Protein AF-A0A5C8SB11-F1 (afdb_monomer_lite)

Structure (mmCIF, N/CA/C/O backbone):
data_AF-A0A5C8SB11-F1
#
_entry.id   AF-A0A5C8SB11-F1
#
loop_
_atom_site.group_PDB
_atom_site.id
_atom_site.type_symbol
_atom_site.label_atom_id
_atom_site.label_alt_id
_atom_site.label_comp_id
_atom_site.label_asym_id
_atom_site.label_entity_id
_atom_site.label_seq_id
_atom_site.pdbx_PDB_ins_code
_atom_site.Cartn_x
_atom_site.Cartn_y
_atom_site.Cartn_z
_atom_site.occupancy
_atom_site.B_iso_or_equiv
_atom_site.auth_seq_id
_atom_site.auth_comp_id
_atom_site.auth_asym_id
_atom_site.auth_atom_id
_atom_site.pdbx_PDB_model_num
ATOM 1 N N . MET A 1 1 ? 4.661 -29.628 -60.692 1.00 46.81 1 MET A N 1
ATOM 2 C CA . MET A 1 1 ? 4.828 -30.692 -59.677 1.00 46.81 1 MET A CA 1
ATOM 3 C C . MET A 1 1 ? 6.241 -30.588 -59.131 1.00 46.81 1 MET A C 1
ATOM 5 O O . MET A 1 1 ? 7.144 -30.667 -59.947 1.00 46.81 1 MET A O 1
ATOM 9 N N . THR A 1 2 ? 6.428 -30.312 -57.833 1.00 40.69 2 THR A N 1
ATOM 10 C CA . THR A 1 2 ? 7.374 -30.978 -56.901 1.00 40.69 2 THR A CA 1
ATOM 11 C C . THR A 1 2 ? 7.357 -30.234 -55.552 1.00 40.69 2 THR A C 1
ATOM 13 O O . THR A 1 2 ? 7.969 -29.189 -55.396 1.00 40.69 2 THR A O 1
ATOM 16 N N . LYS A 1 3 ? 6.562 -30.788 -54.628 1.00 40.81 3 LYS A N 1
ATOM 17 C CA . LYS A 1 3 ? 6.779 -30.976 -53.179 1.00 40.81 3 LYS A CA 1
ATOM 18 C C . LYS A 1 3 ? 7.448 -29.850 -52.363 1.00 40.81 3 LYS A C 1
ATOM 20 O O . LYS A 1 3 ? 8.667 -29.774 -52.276 1.00 40.81 3 LYS A O 1
ATOM 25 N N . PHE A 1 4 ? 6.620 -29.112 -51.618 1.00 45.78 4 PHE A N 1
ATOM 26 C CA . PHE A 1 4 ? 7.018 -28.441 -50.377 1.00 45.78 4 PHE A CA 1
ATOM 27 C C . PHE A 1 4 ? 7.193 -29.500 -49.276 1.00 45.78 4 PHE A C 1
ATOM 29 O O . PHE A 1 4 ? 6.238 -30.201 -48.940 1.00 45.78 4 PHE A O 1
ATOM 36 N N . LEU A 1 5 ? 8.405 -29.644 -48.734 1.00 44.34 5 LEU A N 1
ATOM 37 C CA . LEU A 1 5 ? 8.620 -30.355 -47.474 1.00 44.34 5 LEU A CA 1
ATOM 38 C C . LEU A 1 5 ? 8.222 -29.420 -46.328 1.00 44.34 5 LEU A C 1
ATOM 40 O O . LEU A 1 5 ? 8.978 -28.535 -45.932 1.00 44.34 5 LEU A O 1
ATOM 44 N N . THR A 1 6 ? 7.024 -29.628 -45.795 1.00 47.22 6 THR A N 1
ATOM 45 C CA . THR A 1 6 ? 6.583 -29.076 -44.516 1.00 47.22 6 THR A CA 1
ATOM 46 C C . THR A 1 6 ? 7.313 -29.829 -43.404 1.00 47.22 6 THR A C 1
ATOM 48 O O . THR A 1 6 ? 6.856 -30.869 -42.936 1.00 47.22 6 THR A O 1
ATOM 51 N N . VAL A 1 7 ? 8.485 -29.342 -42.996 1.00 47.28 7 VAL A N 1
ATOM 52 C CA . VAL A 1 7 ? 9.094 -29.775 -41.735 1.00 47.28 7 VAL A CA 1
ATOM 53 C C . VAL A 1 7 ? 8.379 -29.007 -40.634 1.00 47.28 7 VAL A C 1
ATOM 55 O O . VAL A 1 7 ? 8.621 -27.822 -40.416 1.00 47.28 7 VAL A O 1
ATOM 58 N N . GLY A 1 8 ? 7.425 -29.688 -40.001 1.00 44.50 8 GLY A N 1
ATOM 59 C CA . GLY A 1 8 ? 6.747 -29.214 -38.807 1.00 44.50 8 GLY A CA 1
ATOM 60 C C . GLY A 1 8 ? 7.763 -28.935 -37.709 1.00 44.50 8 GLY A C 1
ATOM 61 O O . GLY A 1 8 ? 8.291 -29.855 -37.092 1.00 44.50 8 GLY A O 1
ATOM 62 N N . ALA A 1 9 ? 8.016 -27.657 -37.456 1.00 44.88 9 ALA A N 1
ATOM 63 C CA . ALA A 1 9 ? 8.661 -27.213 -36.238 1.00 44.88 9 ALA A CA 1
ATOM 64 C C . ALA A 1 9 ? 7.551 -26.978 -35.209 1.00 44.88 9 ALA A C 1
ATOM 66 O O . ALA A 1 9 ? 7.029 -25.874 -35.063 1.00 44.88 9 ALA A O 1
ATOM 67 N N . VAL A 1 10 ? 7.156 -28.048 -34.514 1.00 49.38 10 VAL A N 1
ATOM 68 C CA . VAL A 1 10 ? 6.449 -27.933 -33.235 1.00 49.38 10 VAL A CA 1
ATOM 69 C C . VAL A 1 10 ? 7.481 -27.424 -32.233 1.00 49.38 10 VAL A C 1
ATOM 71 O O . VAL A 1 10 ? 8.071 -28.186 -31.474 1.00 49.38 10 VAL A O 1
ATOM 74 N N . VAL A 1 11 ? 7.767 -26.125 -32.283 1.00 45.62 11 VAL A N 1
ATOM 75 C CA . VAL A 1 11 ? 8.517 -25.458 -31.224 1.00 45.62 11 VAL A CA 1
ATOM 76 C C . VAL A 1 11 ? 7.519 -25.209 -30.103 1.00 45.62 11 VAL A C 1
ATOM 78 O O . VAL A 1 11 ? 6.889 -24.159 -30.007 1.00 45.62 11 VAL A O 1
ATOM 81 N N . GLY A 1 12 ? 7.342 -26.234 -29.269 1.00 46.88 12 GLY A N 1
ATOM 82 C CA . GLY A 1 12 ? 6.893 -26.029 -27.905 1.00 46.88 12 GLY A CA 1
ATOM 83 C C . GLY A 1 12 ? 7.933 -25.160 -27.209 1.00 46.88 12 GLY A C 1
ATOM 84 O O . GLY A 1 12 ? 8.998 -25.648 -26.846 1.00 46.88 12 GLY A O 1
ATOM 85 N N . MET A 1 13 ? 7.642 -23.870 -27.053 1.00 43.69 13 MET A N 1
ATOM 86 C CA . MET A 1 13 ? 8.439 -22.976 -26.221 1.00 43.69 13 MET A CA 1
ATOM 87 C C . MET A 1 13 ? 7.592 -22.557 -25.025 1.00 43.69 13 MET A C 1
ATOM 89 O O . MET A 1 13 ? 6.684 -21.740 -25.134 1.00 43.69 13 MET A O 1
ATOM 93 N N . ALA A 1 14 ? 7.879 -23.236 -23.916 1.00 43.16 14 ALA A N 1
ATOM 94 C CA . ALA A 1 14 ? 7.754 -22.816 -22.530 1.00 43.16 14 ALA A CA 1
ATOM 95 C C . ALA A 1 14 ? 6.916 -21.555 -22.250 1.00 43.16 14 ALA A C 1
ATOM 97 O O . ALA A 1 14 ? 7.314 -20.435 -22.568 1.00 43.16 14 ALA A O 1
ATOM 98 N N . LEU A 1 15 ? 5.829 -21.753 -21.498 1.00 43.53 15 LEU A N 1
ATOM 99 C CA . LEU A 1 15 ? 5.244 -20.763 -20.595 1.00 43.53 15 LEU A CA 1
ATOM 100 C C . LEU A 1 15 ? 6.310 -20.310 -19.582 1.00 43.53 15 LEU A C 1
ATOM 102 O O . LEU A 1 15 ? 6.316 -20.724 -18.427 1.00 43.53 15 LEU A O 1
ATOM 106 N N . ALA A 1 16 ? 7.236 -19.460 -20.012 1.00 46.41 16 ALA A N 1
ATOM 107 C CA . ALA A 1 16 ? 8.028 -18.639 -19.119 1.00 46.41 16 ALA A CA 1
ATOM 108 C C . ALA A 1 16 ? 7.117 -17.505 -18.634 1.00 46.41 16 ALA A C 1
ATOM 110 O O . ALA A 1 16 ? 7.237 -16.361 -19.063 1.00 46.41 16 ALA A O 1
ATOM 111 N N . LEU A 1 17 ? 6.179 -17.833 -17.739 1.00 52.16 17 LEU A N 1
ATOM 112 C CA . LEU A 1 17 ? 5.521 -16.861 -16.865 1.00 52.16 17 LEU A CA 1
ATOM 113 C C . LEU A 1 17 ? 6.562 -16.389 -15.838 1.00 52.16 17 LEU A C 1
ATOM 115 O O . LEU A 1 17 ? 6.454 -16.639 -14.642 1.00 52.16 17 LEU A O 1
ATOM 119 N N . GLY A 1 18 ? 7.641 -15.778 -16.326 1.00 49.31 18 GLY A N 1
ATOM 120 C CA . GLY A 1 18 ? 8.521 -14.986 -15.493 1.00 49.31 18 GLY A CA 1
ATOM 121 C C . GLY A 1 18 ? 7.697 -13.791 -15.064 1.00 49.31 18 GLY A C 1
ATOM 122 O O . GLY A 1 18 ? 7.361 -12.959 -15.903 1.00 49.31 18 GLY A O 1
ATOM 123 N N . ALA A 1 19 ? 7.313 -13.764 -13.791 1.00 56.41 19 ALA A N 1
ATOM 124 C CA . ALA A 1 19 ? 6.639 -12.641 -13.169 1.00 56.41 19 ALA A CA 1
ATOM 125 C C . ALA A 1 19 ? 7.454 -11.376 -13.491 1.00 56.41 19 ALA A C 1
ATOM 127 O O . ALA A 1 19 ? 8.589 -11.198 -13.033 1.00 56.41 19 ALA A O 1
ATOM 128 N N . CYS A 1 20 ? 6.955 -10.588 -14.443 1.00 65.19 20 CYS A N 1
ATOM 129 C CA . CYS A 1 20 ? 7.710 -9.494 -15.022 1.00 65.19 20 CYS A CA 1
ATOM 130 C C . CYS A 1 20 ? 7.592 -8.342 -14.031 1.00 65.19 20 CYS A C 1
ATOM 132 O O . CYS A 1 20 ? 6.590 -7.625 -14.032 1.00 65.19 20 CYS A O 1
ATOM 134 N N . LYS A 1 21 ? 8.592 -8.211 -13.148 1.00 77.56 21 LYS A N 1
ATOM 135 C CA . LYS A 1 21 ? 8.648 -7.127 -12.166 1.00 77.56 21 LYS A CA 1
ATOM 136 C C . LYS A 1 21 ? 8.525 -5.798 -12.899 1.00 77.56 21 LYS A C 1
ATOM 138 O O . LYS A 1 21 ? 9.420 -5.410 -13.646 1.00 77.56 21 LYS A O 1
ATOM 143 N N . THR A 1 22 ? 7.398 -5.135 -12.703 1.00 86.25 22 THR A N 1
ATOM 144 C CA . THR A 1 22 ? 7.060 -3.884 -13.367 1.00 86.25 22 THR A CA 1
ATOM 145 C C . THR A 1 22 ? 7.196 -2.764 -12.353 1.00 86.25 22 THR A C 1
ATOM 147 O O . THR A 1 22 ? 6.474 -2.723 -11.357 1.00 86.25 22 THR A O 1
ATOM 150 N N . GLU A 1 23 ? 8.141 -1.855 -12.579 1.00 93.25 23 GLU A N 1
ATOM 151 C CA . GLU A 1 23 ? 8.217 -0.625 -11.794 1.00 93.25 23 GLU A CA 1
ATOM 152 C C . GLU A 1 23 ? 7.083 0.313 -12.192 1.00 93.25 23 GLU A C 1
ATOM 154 O O . GLU A 1 23 ? 6.834 0.542 -13.376 1.00 93.25 23 GLU A O 1
ATOM 159 N N . LEU A 1 24 ? 6.394 0.859 -11.192 1.00 91.94 24 LEU A N 1
ATOM 160 C CA . LEU A 1 24 ? 5.298 1.781 -11.436 1.00 91.94 24 LEU A CA 1
ATOM 161 C C . LEU A 1 24 ? 5.834 3.167 -11.801 1.00 91.94 24 LEU A C 1
ATOM 163 O O . LEU A 1 24 ? 6.749 3.699 -11.154 1.00 91.94 24 LEU A O 1
ATOM 167 N N . ASP A 1 25 ? 5.194 3.792 -12.785 1.00 94.19 25 ASP A N 1
ATOM 168 C CA . ASP A 1 25 ? 5.370 5.217 -13.051 1.00 94.19 25 ASP A CA 1
ATOM 169 C C . ASP A 1 25 ? 4.762 6.078 -11.923 1.00 94.19 25 ASP A C 1
ATOM 171 O O . ASP A 1 25 ? 4.094 5.583 -11.009 1.00 94.19 25 ASP A O 1
ATOM 175 N N . SER A 1 26 ? 5.005 7.390 -11.959 1.00 93.94 26 SER A N 1
ATOM 176 C CA . SER A 1 26 ? 4.531 8.308 -10.915 1.00 93.94 26 SER A CA 1
ATOM 177 C C . SER A 1 26 ? 3.007 8.302 -10.758 1.00 93.94 26 SER A C 1
ATOM 179 O O . SER A 1 26 ? 2.513 8.263 -9.636 1.00 93.94 26 SER A O 1
ATOM 181 N N . LYS A 1 27 ? 2.246 8.256 -11.858 1.00 93.50 27 LYS A N 1
ATOM 182 C CA . LYS A 1 27 ? 0.776 8.260 -11.815 1.00 93.50 27 LYS A CA 1
ATOM 183 C C . LYS A 1 27 ? 0.237 6.962 -11.215 1.00 93.50 27 LYS A C 1
ATOM 185 O O . LYS A 1 27 ? -0.737 6.970 -10.460 1.00 93.50 27 LYS A O 1
ATOM 190 N N . GLN A 1 28 ? 0.865 5.841 -11.544 1.00 94.25 28 GLN A N 1
ATOM 191 C CA . GLN A 1 28 ? 0.527 4.538 -10.982 1.00 94.25 28 GLN A CA 1
ATOM 192 C C . GLN A 1 28 ? 0.843 4.481 -9.483 1.00 94.25 28 GLN A C 1
ATOM 194 O O . GLN A 1 28 ? 0.011 4.020 -8.698 1.00 94.25 28 GLN A O 1
ATOM 199 N N . LYS A 1 29 ? 2.002 5.011 -9.069 1.00 94.19 29 LYS A N 1
ATOM 200 C CA . LYS A 1 29 ? 2.371 5.156 -7.652 1.00 94.19 29 LYS A CA 1
ATOM 201 C C . LYS A 1 29 ? 1.351 6.002 -6.896 1.00 94.19 29 LYS A C 1
ATOM 203 O O . LYS A 1 29 ? 0.882 5.573 -5.845 1.00 94.19 29 LYS A O 1
ATOM 208 N N . ASP A 1 30 ? 0.956 7.146 -7.447 1.00 94.31 30 ASP A N 1
ATOM 209 C CA . ASP A 1 30 ? -0.051 8.023 -6.840 1.00 94.31 30 ASP A CA 1
ATOM 210 C C . ASP A 1 30 ? -1.407 7.323 -6.707 1.00 94.31 30 ASP A C 1
ATOM 212 O O . ASP A 1 30 ? -2.045 7.408 -5.660 1.00 94.31 30 ASP A O 1
ATOM 216 N N . THR A 1 31 ? -1.819 6.563 -7.726 1.00 95.12 31 THR A N 1
ATOM 217 C CA . THR A 1 31 ? -3.070 5.784 -7.701 1.00 95.12 31 THR A CA 1
ATOM 218 C C . THR A 1 31 ? -3.055 4.736 -6.585 1.00 95.12 31 THR A C 1
ATOM 220 O O . THR A 1 31 ? -4.005 4.652 -5.803 1.00 95.12 31 THR A O 1
ATOM 223 N N . ALA A 1 32 ? -1.963 3.973 -6.466 1.00 94.25 32 ALA A N 1
ATOM 224 C CA . ALA A 1 32 ? -1.810 2.967 -5.418 1.00 94.25 32 ALA A CA 1
ATOM 225 C C . ALA A 1 32 ? -1.759 3.593 -4.016 1.00 94.25 32 ALA A C 1
ATOM 227 O O . ALA A 1 32 ? -2.460 3.137 -3.111 1.00 94.25 32 ALA A O 1
ATOM 228 N N . ASN A 1 33 ? -0.978 4.665 -3.843 1.00 94.94 33 ASN A N 1
ATOM 229 C CA . ASN A 1 33 ? -0.866 5.389 -2.576 1.00 94.94 33 ASN A CA 1
ATOM 230 C C . ASN A 1 33 ? -2.208 5.996 -2.153 1.00 94.94 33 ASN A C 1
ATOM 232 O O . ASN A 1 33 ? -2.588 5.902 -0.988 1.00 94.94 33 ASN A O 1
ATOM 236 N N . TYR A 1 34 ? -2.953 6.581 -3.093 1.00 94.75 34 TYR A N 1
ATOM 237 C CA . TYR A 1 34 ? -4.283 7.122 -2.828 1.00 94.75 34 TYR A CA 1
ATOM 238 C C . TYR A 1 34 ? -5.260 6.026 -2.388 1.00 94.75 34 TYR A C 1
ATOM 240 O O . TYR A 1 34 ? -5.982 6.207 -1.408 1.00 94.75 34 TYR A O 1
ATOM 248 N N . GLY A 1 35 ? -5.242 4.865 -3.049 1.00 94.19 35 GLY A N 1
ATOM 249 C CA . GLY A 1 35 ? -6.036 3.710 -2.628 1.00 94.19 35 GLY A CA 1
ATOM 250 C C . GLY A 1 35 ? -5.671 3.250 -1.216 1.00 94.19 35 GLY A C 1
ATOM 251 O O . GLY A 1 35 ? -6.556 2.993 -0.400 1.00 94.19 35 GLY A O 1
ATOM 252 N N . GLY A 1 36 ? -4.373 3.180 -0.908 1.00 93.69 36 GLY A N 1
ATOM 253 C CA . GLY A 1 36 ? -3.881 2.767 0.405 1.00 93.69 36 GLY A CA 1
ATOM 254 C C . GLY A 1 36 ? -4.277 3.744 1.509 1.00 93.69 36 GLY A C 1
ATOM 255 O O . GLY A 1 36 ? -4.680 3.323 2.595 1.00 93.69 36 GLY A O 1
ATOM 256 N N . LEU A 1 37 ? -4.245 5.043 1.208 1.00 94.56 37 LEU A N 1
ATOM 257 C CA . LEU A 1 37 ? -4.743 6.095 2.087 1.00 94.56 37 LEU A CA 1
ATOM 258 C C . LEU A 1 37 ? -6.251 5.965 2.332 1.00 94.56 37 LEU A C 1
ATOM 260 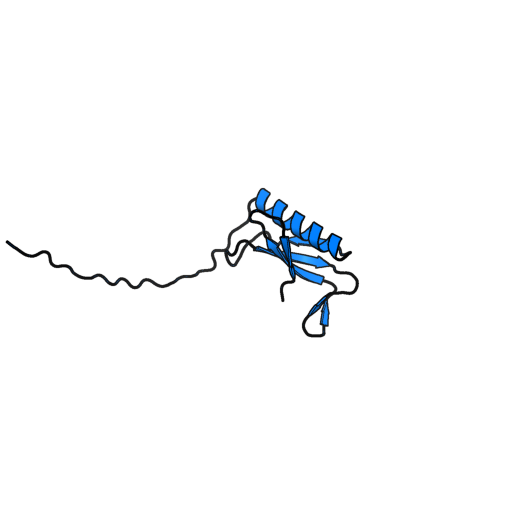O O . LEU A 1 37 ? -6.686 6.030 3.479 1.00 94.56 37 LEU A O 1
ATOM 264 N N . GLN A 1 38 ? -7.044 5.740 1.281 1.00 94.25 38 GLN A N 1
ATOM 265 C CA . GLN A 1 38 ? -8.491 5.542 1.402 1.00 94.25 38 GLN A CA 1
ATOM 266 C C . GLN A 1 38 ? -8.830 4.305 2.238 1.00 94.25 38 GLN A C 1
ATOM 268 O O . GLN A 1 38 ? -9.681 4.371 3.125 1.00 94.25 38 GLN A O 1
ATOM 273 N N . PHE A 1 39 ? -8.122 3.196 2.009 1.00 91.31 39 PHE A N 1
ATOM 274 C CA . PHE A 1 39 ? -8.257 1.994 2.822 1.00 91.31 39 PHE A CA 1
ATOM 275 C C . PHE A 1 39 ? -7.956 2.291 4.292 1.00 91.31 39 PHE A C 1
ATOM 277 O O . PHE A 1 39 ? -8.797 2.016 5.146 1.00 91.31 39 PHE A O 1
ATOM 284 N N . ALA A 1 40 ? -6.799 2.894 4.585 1.00 91.19 40 ALA A N 1
ATOM 285 C CA . ALA A 1 40 ? -6.408 3.228 5.949 1.00 91.19 40 ALA A CA 1
ATOM 286 C C . ALA A 1 40 ? -7.460 4.116 6.628 1.00 91.19 40 ALA A C 1
ATOM 288 O O . ALA A 1 40 ? -7.929 3.770 7.707 1.00 91.19 40 ALA A O 1
ATOM 289 N N . ASN A 1 41 ? -7.918 5.179 5.964 1.00 91.38 41 ASN A N 1
ATOM 290 C CA . ASN A 1 41 ? -8.966 6.055 6.489 1.00 91.38 41 ASN A CA 1
ATOM 291 C C . ASN A 1 41 ? -10.274 5.299 6.774 1.00 91.38 41 ASN A C 1
ATOM 293 O O . ASN A 1 41 ? -10.896 5.531 7.807 1.00 91.38 41 ASN A O 1
ATOM 297 N N . SER A 1 42 ? -10.675 4.368 5.900 1.00 89.44 42 SER A N 1
ATOM 298 C CA . SER A 1 42 ? -11.915 3.594 6.069 1.00 89.44 42 SER A CA 1
ATOM 299 C C . SER A 1 42 ? -11.904 2.673 7.293 1.00 89.44 42 SER A C 1
ATOM 301 O O . SER A 1 42 ? -12.952 2.423 7.882 1.00 89.44 42 SER A O 1
ATOM 303 N N . VAL A 1 43 ? -10.722 2.202 7.701 1.00 86.00 43 VAL A N 1
ATOM 304 C CA . VAL A 1 43 ? -10.538 1.333 8.876 1.00 86.00 43 VAL A CA 1
ATOM 305 C C . VAL A 1 43 ? -10.025 2.098 10.102 1.00 86.00 43 VAL A C 1
ATOM 307 O O . VAL A 1 43 ? -9.653 1.485 11.099 1.00 86.00 43 VAL A O 1
ATOM 310 N N . GLY A 1 44 ? -9.972 3.435 10.033 1.00 87.19 44 GLY A N 1
ATOM 311 C CA . GLY A 1 44 ? -9.436 4.296 11.093 1.00 87.19 44 GLY A CA 1
ATOM 312 C C . GLY A 1 44 ? -7.922 4.176 11.302 1.00 87.19 44 GLY A C 1
ATOM 313 O O . GLY A 1 44 ? -7.416 4.570 12.346 1.00 87.19 44 GLY A O 1
ATOM 314 N N . GLY A 1 45 ? -7.201 3.606 10.340 1.00 89.38 45 GLY A N 1
ATOM 315 C CA . GL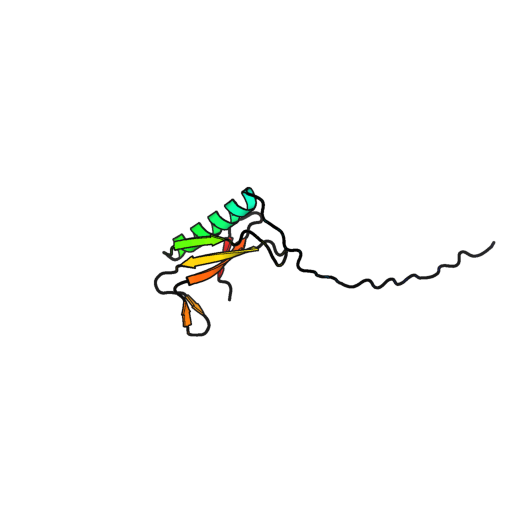Y A 1 45 ? -5.765 3.376 10.375 1.00 89.38 45 GLY A CA 1
ATOM 316 C C . GLY A 1 45 ? -4.904 4.468 9.757 1.00 89.38 45 GLY A C 1
ATOM 317 O O . GLY A 1 45 ? -5.366 5.533 9.360 1.00 89.38 45 GLY A O 1
ATOM 318 N N . LYS A 1 46 ? -3.606 4.176 9.666 1.00 92.25 46 LYS A N 1
ATOM 319 C CA . LYS A 1 46 ? -2.583 5.047 9.089 1.00 92.25 46 LYS A CA 1
ATOM 320 C C . LYS A 1 46 ? -1.897 4.349 7.922 1.00 92.25 46 LYS A C 1
ATOM 322 O O . LYS A 1 46 ? -1.263 3.312 8.094 1.00 92.25 46 LYS A O 1
ATOM 327 N N . PHE A 1 47 ? -1.993 4.934 6.736 1.00 93.88 47 PHE A N 1
ATOM 328 C CA . PHE A 1 47 ? -1.239 4.474 5.574 1.00 93.88 47 PHE A CA 1
ATOM 329 C C . PHE A 1 47 ? 0.252 4.809 5.731 1.00 93.88 47 PHE A C 1
ATOM 331 O O . PHE A 1 47 ? 0.587 5.892 6.214 1.00 93.88 47 PHE A O 1
ATOM 338 N N . LEU A 1 48 ? 1.136 3.883 5.343 1.00 93.50 48 LEU A N 1
ATOM 339 C CA . LEU A 1 48 ? 2.586 4.076 5.416 1.00 93.50 48 LEU A CA 1
ATOM 340 C C . LEU A 1 48 ? 3.195 4.280 4.028 1.00 93.50 48 LEU A C 1
ATOM 342 O O . LEU A 1 48 ? 3.691 5.365 3.736 1.00 93.50 48 LEU A O 1
ATOM 346 N N . SER A 1 49 ? 3.179 3.251 3.180 1.00 94.50 49 SER A N 1
ATOM 347 C CA . SER A 1 49 ? 3.780 3.313 1.843 1.00 94.50 49 SER A CA 1
ATOM 348 C C . SER A 1 49 ? 3.381 2.125 0.972 1.00 94.50 49 SER A C 1
ATOM 350 O O . SER A 1 49 ? 2.978 1.079 1.478 1.00 94.50 49 SER A O 1
ATOM 352 N N . CYS A 1 50 ? 3.539 2.279 -0.344 1.00 94.12 50 CYS A N 1
ATOM 353 C CA . CYS A 1 50 ? 3.503 1.195 -1.322 1.00 94.12 50 CYS A CA 1
ATOM 354 C C . CYS A 1 50 ? 4.914 0.862 -1.826 1.00 94.12 50 CYS A C 1
ATOM 356 O O . CYS A 1 50 ? 5.756 1.746 -1.965 1.00 94.12 50 CYS A O 1
ATOM 358 N N . SER A 1 51 ? 5.153 -0.411 -2.147 1.00 93.44 51 SER A N 1
ATOM 359 C CA . SER A 1 51 ? 6.423 -0.925 -2.691 1.00 93.44 51 SER A CA 1
ATOM 360 C C . SER A 1 51 ? 6.833 -0.282 -4.019 1.00 93.44 51 SER A C 1
ATOM 362 O O . SER A 1 51 ? 8.021 -0.169 -4.301 1.00 93.44 51 SER A O 1
ATOM 364 N N . GLY A 1 52 ? 5.864 0.151 -4.833 1.00 91.56 52 GLY A N 1
ATOM 365 C CA . GLY A 1 52 ? 6.119 0.786 -6.130 1.00 91.56 52 GLY A CA 1
ATOM 366 C C . GLY A 1 52 ? 6.546 -0.179 -7.241 1.00 91.56 52 GLY A C 1
ATOM 367 O O . GLY A 1 52 ? 6.879 0.281 -8.334 1.00 91.56 52 GLY A O 1
ATOM 368 N N . THR A 1 53 ? 6.500 -1.489 -6.989 1.00 93.69 53 THR A N 1
ATOM 369 C CA . THR A 1 53 ? 6.808 -2.539 -7.965 1.00 93.69 53 THR A CA 1
ATOM 370 C C . THR A 1 53 ? 5.711 -3.594 -7.942 1.00 93.69 53 THR A C 1
ATOM 372 O O . THR A 1 53 ? 5.427 -4.173 -6.893 1.00 93.69 53 THR A O 1
ATOM 375 N N . ASP A 1 54 ? 5.124 -3.868 -9.102 1.00 91.44 54 ASP A N 1
ATOM 376 C CA . ASP A 1 54 ? 4.254 -5.022 -9.309 1.00 91.44 54 ASP A CA 1
ATOM 377 C C . ASP A 1 54 ? 5.136 -6.217 -9.663 1.00 91.44 54 ASP A C 1
ATOM 379 O O . ASP A 1 54 ? 5.735 -6.262 -10.738 1.00 91.44 54 ASP A O 1
ATOM 383 N N . SER A 1 55 ? 5.284 -7.150 -8.723 1.00 86.69 55 SER A N 1
ATOM 384 C CA . SER A 1 55 ? 6.135 -8.321 -8.941 1.00 86.69 55 SER A CA 1
ATOM 385 C C . SER A 1 55 ? 5.463 -9.391 -9.788 1.00 86.69 55 SER A C 1
ATOM 387 O O . SER A 1 55 ? 6.178 -10.150 -10.434 1.00 86.69 55 SER A O 1
ATOM 389 N N . ASP A 1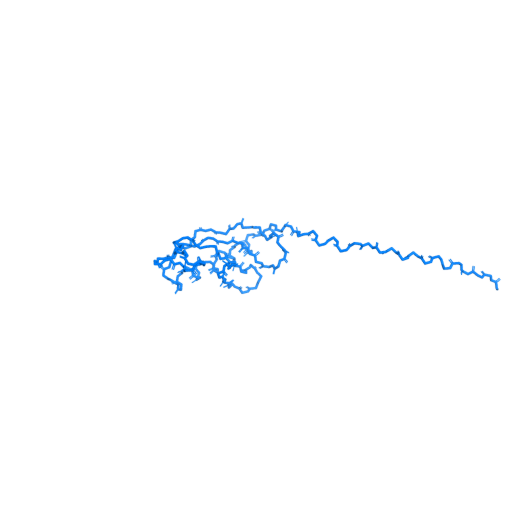 56 ? 4.132 -9.425 -9.801 1.00 86.31 56 ASP A N 1
ATOM 390 C CA . ASP A 1 56 ? 3.324 -10.495 -10.383 1.00 86.31 56 ASP A CA 1
ATOM 391 C C . ASP A 1 56 ? 2.751 -10.104 -11.758 1.00 86.31 56 ASP A C 1
ATOM 393 O O . ASP A 1 56 ? 2.330 -10.961 -12.535 1.00 86.31 56 ASP A O 1
ATOM 397 N N . GLY A 1 57 ? 2.785 -8.811 -12.094 1.00 85.94 57 GLY A N 1
ATOM 398 C CA . GLY A 1 57 ? 2.215 -8.242 -13.315 1.00 85.94 57 GLY A CA 1
ATOM 399 C C . GLY A 1 57 ? 0.683 -8.192 -13.300 1.00 85.94 57 GLY A C 1
ATOM 400 O O . GLY A 1 57 ? 0.058 -7.984 -14.348 1.00 85.94 57 GLY A O 1
ATOM 401 N N . ASP A 1 58 ? 0.062 -8.392 -12.136 1.00 87.50 58 ASP A N 1
ATOM 402 C CA . ASP A 1 58 ? -1.382 -8.551 -11.965 1.00 87.50 58 ASP A CA 1
ATOM 403 C C . ASP A 1 58 ? -2.133 -7.212 -11.837 1.00 87.50 58 ASP A C 1
ATOM 405 O O . ASP A 1 58 ? -3.366 -7.181 -11.839 1.00 87.50 58 ASP A O 1
ATOM 409 N N . GLY A 1 59 ? -1.415 -6.083 -11.820 1.00 90.81 59 GLY A N 1
ATOM 410 C CA . GLY A 1 59 ? -2.002 -4.759 -11.642 1.00 90.81 59 GLY A CA 1
ATOM 411 C C . GLY A 1 59 ? -2.128 -4.308 -10.189 1.00 90.81 59 GLY A C 1
ATOM 412 O O . GLY A 1 59 ? -2.771 -3.280 -9.946 1.00 90.81 59 GLY A O 1
ATOM 413 N N . TYR A 1 60 ? -1.512 -5.023 -9.247 1.00 92.44 60 TYR A N 1
ATOM 414 C CA . TYR A 1 60 ? -1.480 -4.669 -7.835 1.00 92.44 60 TYR A CA 1
ATOM 415 C C . TYR A 1 60 ? -0.051 -4.458 -7.327 1.00 92.44 60 TYR A C 1
ATOM 417 O O . TYR A 1 60 ? 0.924 -4.991 -7.844 1.00 92.44 60 TYR A O 1
ATOM 425 N N . VAL A 1 61 ? 0.073 -3.658 -6.271 1.00 93.88 61 VAL A N 1
ATOM 426 C CA . VAL A 1 61 ? 1.320 -3.508 -5.513 1.00 93.88 61 VAL A CA 1
ATOM 427 C C . VAL A 1 61 ? 1.074 -3.744 -4.034 1.00 93.88 61 VAL A C 1
ATOM 429 O O . VAL A 1 61 ? 0.012 -3.398 -3.511 1.00 93.88 61 VAL A O 1
ATOM 432 N N . SER A 1 62 ? 2.069 -4.311 -3.348 1.00 94.12 62 SER A N 1
ATOM 433 C CA . SER A 1 62 ? 2.023 -4.430 -1.888 1.00 94.12 62 SER A CA 1
ATOM 434 C C . SER A 1 62 ? 2.223 -3.057 -1.259 1.00 94.12 62 SER A C 1
ATOM 436 O O . SER A 1 62 ? 3.140 -2.324 -1.648 1.00 94.12 62 SER A O 1
ATOM 438 N N . CYS A 1 63 ? 1.389 -2.729 -0.284 1.00 94.00 63 CYS A N 1
ATOM 439 C CA . CYS A 1 63 ? 1.474 -1.537 0.537 1.00 94.00 63 CYS A CA 1
ATOM 440 C C . CYS A 1 63 ? 1.284 -1.893 2.007 1.00 94.00 63 CYS A C 1
ATOM 442 O O . CYS A 1 63 ? 0.689 -2.915 2.340 1.00 94.00 63 CYS A O 1
ATOM 444 N N . THR A 1 64 ? 1.743 -1.020 2.892 1.00 93.62 64 THR A N 1
ATOM 445 C CA . THR A 1 64 ? 1.648 -1.216 4.336 1.00 93.62 64 THR A CA 1
ATOM 446 C C . THR A 1 64 ? 0.726 -0.171 4.942 1.00 93.62 64 THR A C 1
ATOM 448 O O . THR A 1 64 ? 0.875 1.030 4.701 1.00 93.62 64 THR A O 1
ATOM 451 N N . ALA A 1 65 ? -0.209 -0.628 5.770 1.00 91.50 65 ALA A N 1
ATOM 452 C CA . ALA A 1 65 ? -1.051 0.225 6.592 1.00 91.50 65 ALA A CA 1
ATOM 453 C C . ALA A 1 65 ? -1.017 -0.249 8.048 1.00 91.50 65 ALA A C 1
ATOM 455 O O . ALA A 1 65 ? -0.992 -1.445 8.332 1.00 91.50 65 ALA A O 1
ATOM 456 N N . GLN A 1 66 ? -1.029 0.699 8.975 1.00 90.81 66 GLN A N 1
ATOM 457 C CA . GLN A 1 66 ? -1.229 0.443 10.391 1.00 90.81 66 GLN A CA 1
ATOM 458 C C . GLN A 1 66 ? -2.726 0.493 10.695 1.00 90.81 66 GLN A C 1
ATOM 460 O O . GLN A 1 66 ? -3.369 1.501 10.413 1.00 90.81 66 GLN A O 1
ATOM 465 N N . VAL A 1 67 ? -3.287 -0.565 11.272 1.00 85.06 67 VAL A N 1
ATOM 466 C CA . VAL A 1 67 ? -4.713 -0.647 11.616 1.00 85.06 67 VAL A CA 1
ATOM 467 C C . VAL A 1 67 ? -4.850 -0.667 13.141 1.00 85.06 67 VAL A C 1
ATOM 469 O O . VAL A 1 67 ? -4.362 -1.607 13.775 1.00 85.06 67 VAL A O 1
ATOM 472 N N . PRO A 1 68 ? -5.472 0.348 13.769 1.00 80.19 68 PRO A N 1
ATOM 473 C CA . PRO A 1 68 ? -5.693 0.356 15.206 1.00 80.19 68 PRO A CA 1
ATOM 474 C C . PRO A 1 68 ? -6.669 -0.743 15.594 1.00 80.19 68 PRO A C 1
ATOM 476 O O . PRO A 1 68 ? -7.665 -0.999 14.922 1.00 80.19 68 PRO A O 1
ATOM 479 N N . GLY A 1 69 ? -6.347 -1.436 16.681 1.00 77.88 69 GLY A N 1
ATOM 480 C CA . GLY A 1 69 ? -7.047 -2.665 17.020 1.00 77.88 69 GLY A CA 1
ATOM 481 C C . GLY A 1 69 ? -6.723 -3.818 16.070 1.00 77.88 69 GLY A C 1
ATOM 482 O O . GLY A 1 69 ? -7.396 -4.834 16.158 1.00 77.88 69 GLY A O 1
ATOM 483 N N . GLY A 1 70 ? -5.699 -3.699 15.223 1.00 75.12 70 GLY A N 1
ATOM 484 C CA . GLY A 1 70 ? -5.132 -4.751 14.387 1.00 75.12 70 GLY A CA 1
ATOM 485 C C . GLY A 1 70 ? -6.095 -5.453 13.430 1.00 75.12 70 GLY A C 1
ATOM 486 O O . GLY A 1 70 ? -7.315 -5.345 13.497 1.00 75.12 70 GLY A O 1
ATOM 487 N N . VAL A 1 71 ? -5.517 -6.228 12.526 1.00 74.38 71 VAL A N 1
ATOM 488 C CA . VAL A 1 71 ? -6.260 -7.152 11.669 1.00 74.38 71 VAL A CA 1
ATOM 489 C C . VAL A 1 71 ? -5.991 -8.559 12.178 1.00 74.38 71 VAL A C 1
ATOM 491 O O . VAL A 1 71 ? -4.835 -8.911 12.424 1.00 74.38 71 VAL A O 1
ATOM 494 N N . GLU A 1 72 ? -7.039 -9.356 12.377 1.00 76.12 72 GLU A N 1
ATOM 495 C CA . GLU A 1 72 ? -6.858 -10.770 12.693 1.00 76.12 72 GLU A CA 1
ATOM 496 C C . GLU A 1 72 ? -6.420 -11.506 11.425 1.00 76.12 72 GLU A C 1
ATOM 498 O O . GLU A 1 72 ? -7.155 -11.586 10.440 1.00 76.12 72 GLU A O 1
ATOM 503 N N . ASN A 1 73 ? -5.196 -12.023 11.444 1.00 68.75 73 ASN A N 1
ATOM 504 C CA . ASN A 1 73 ? -4.660 -12.874 10.395 1.00 68.75 73 ASN A CA 1
ATOM 505 C C . ASN A 1 73 ? -4.083 -14.127 11.066 1.00 68.75 73 ASN A C 1
ATOM 507 O O . ASN A 1 73 ? -3.162 -14.0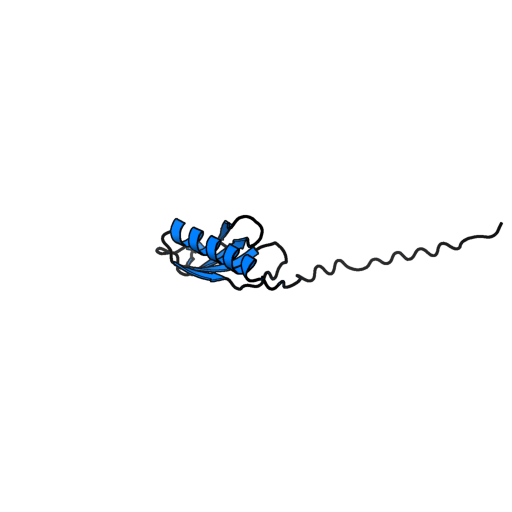34 11.878 1.00 68.75 73 ASN A O 1
ATOM 511 N N . GLN A 1 74 ? -4.688 -15.287 10.790 1.00 71.56 74 GLN A N 1
ATOM 512 C CA . GLN A 1 74 ? -4.284 -16.588 11.347 1.00 71.56 74 GLN A CA 1
ATOM 513 C C . GLN A 1 74 ? -4.156 -16.591 12.887 1.00 71.56 74 GLN A C 1
ATOM 515 O O . GLN A 1 74 ? -3.189 -17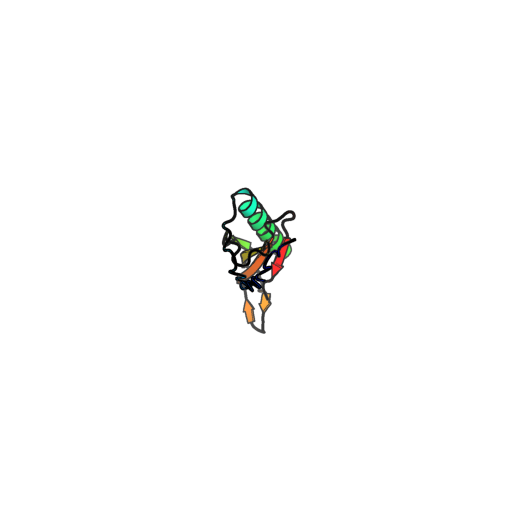.102 13.447 1.00 71.56 74 GLN A O 1
ATOM 520 N N . GLY A 1 75 ? -5.115 -15.977 13.591 1.00 70.25 75 GLY A N 1
ATOM 521 C CA . GLY A 1 75 ? -5.121 -15.912 15.059 1.00 70.25 75 GLY A CA 1
ATOM 522 C C . GLY A 1 75 ? -4.103 -14.939 15.667 1.00 70.25 75 GLY A C 1
ATOM 523 O O . GLY A 1 75 ? -3.959 -14.884 16.888 1.00 70.25 75 GLY A O 1
ATOM 524 N N . ARG A 1 76 ? -3.399 -14.149 14.846 1.00 66.38 76 ARG A N 1
ATOM 525 C CA . ARG A 1 76 ? -2.521 -13.065 15.299 1.00 66.38 76 ARG A CA 1
ATOM 526 C C . ARG A 1 76 ? -3.154 -11.720 14.984 1.00 66.38 76 ARG A C 1
ATOM 528 O O . ARG A 1 76 ? -3.630 -11.485 13.876 1.00 66.38 76 ARG A O 1
ATOM 535 N N . ARG A 1 77 ? -3.114 -10.819 15.963 1.00 75.25 77 ARG A N 1
ATOM 536 C CA . ARG A 1 77 ? -3.540 -9.430 15.802 1.00 75.25 77 ARG A CA 1
ATOM 537 C C . ARG A 1 77 ? -2.373 -8.626 15.244 1.00 75.25 77 ARG A C 1
ATOM 539 O O . ARG A 1 77 ? -1.393 -8.390 15.947 1.00 75.25 77 ARG A O 1
ATOM 546 N N . LEU A 1 78 ? -2.453 -8.263 13.969 1.00 73.69 78 LEU A N 1
ATOM 547 C CA . LEU A 1 78 ? -1.409 -7.508 13.287 1.00 73.69 78 LEU A CA 1
ATOM 548 C C . LEU A 1 78 ? -1.776 -6.027 13.266 1.00 73.69 78 LEU A C 1
ATOM 550 O O . LEU A 1 78 ? -2.692 -5.623 12.554 1.00 73.69 78 LEU A O 1
ATOM 554 N N . GLU A 1 79 ? -1.059 -5.215 14.040 1.00 79.62 79 GLU A N 1
ATOM 555 C CA . GLU A 1 79 ? -1.208 -3.753 14.002 1.00 79.62 79 GLU A CA 1
ATOM 556 C C . GLU A 1 79 ? -0.682 -3.157 12.694 1.00 79.62 79 GLU A C 1
ATOM 558 O O . GLU A 1 79 ? -1.138 -2.097 12.284 1.00 79.62 79 GLU A O 1
ATOM 563 N N . MET A 1 80 ? 0.237 -3.850 12.015 1.00 84.25 80 MET A N 1
ATOM 564 C CA . MET A 1 80 ? 0.678 -3.542 10.655 1.00 84.25 80 MET A CA 1
ATOM 565 C C . MET A 1 80 ? 0.166 -4.618 9.707 1.00 84.25 80 MET A C 1
ATOM 567 O O . MET A 1 80 ? 0.434 -5.799 9.908 1.00 84.25 80 MET A O 1
ATOM 571 N N . THR A 1 81 ? -0.552 -4.213 8.667 1.00 86.12 81 THR A N 1
ATOM 572 C CA . THR A 1 81 ? -1.127 -5.117 7.675 1.00 86.12 81 THR A CA 1
ATOM 573 C C . THR A 1 81 ? -0.589 -4.782 6.291 1.00 86.12 81 THR A C 1
ATOM 575 O O . THR A 1 81 ? -0.530 -3.613 5.897 1.00 86.12 81 THR A O 1
ATOM 578 N N . GLU A 1 82 ? -0.198 -5.823 5.557 1.00 90.00 82 GLU A N 1
ATOM 579 C CA . GLU A 1 82 ? 0.046 -5.707 4.126 1.00 90.00 82 GLU A CA 1
ATOM 580 C C . GLU A 1 82 ? -1.296 -5.691 3.386 1.00 90.00 82 GLU A C 1
ATOM 582 O O . GLU A 1 82 ? -2.165 -6.546 3.581 1.00 90.00 82 GLU A O 1
ATOM 587 N N . ILE A 1 83 ? -1.457 -4.715 2.506 1.00 91.81 83 ILE A N 1
ATOM 588 C CA . ILE A 1 83 ? -2.592 -4.587 1.601 1.00 91.81 83 ILE A CA 1
ATOM 589 C C . ILE A 1 83 ? -2.089 -4.599 0.164 1.00 91.81 83 ILE A C 1
ATOM 591 O O . ILE A 1 83 ? -1.005 -4.112 -0.135 1.00 91.81 83 ILE A O 1
ATOM 595 N N . LEU A 1 84 ? -2.889 -5.148 -0.736 1.00 93.94 84 LEU A N 1
ATOM 596 C CA . LEU A 1 84 ? -2.658 -5.078 -2.170 1.00 93.94 84 LEU A CA 1
ATOM 597 C C . LEU A 1 84 ? -3.499 -3.940 -2.729 1.00 93.94 84 LEU A C 1
ATOM 599 O O . LEU A 1 84 ? -4.727 -3.993 -2.641 1.00 93.94 84 LEU A O 1
ATOM 603 N N . CYS A 1 85 ? -2.849 -2.933 -3.302 1.00 94.75 85 CYS A N 1
ATOM 604 C CA . CYS A 1 85 ? -3.507 -1.780 -3.903 1.00 94.75 85 CYS A CA 1
ATOM 605 C C . CYS A 1 85 ? -3.404 -1.826 -5.421 1.00 94.75 85 CYS A C 1
ATOM 607 O O . CYS A 1 85 ? -2.316 -1.997 -5.971 1.00 94.75 85 CYS A O 1
ATOM 609 N N . SER A 1 86 ? -4.542 -1.660 -6.094 1.00 94.69 86 SER A N 1
ATOM 610 C CA . SER A 1 86 ? -4.579 -1.517 -7.545 1.00 94.69 86 SER A CA 1
ATOM 611 C C . SER A 1 86 ? -3.941 -0.195 -7.943 1.00 94.69 86 SER A C 1
ATOM 613 O O . SER A 1 86 ? -4.282 0.860 -7.402 1.00 94.69 86 SER A O 1
ATOM 615 N N . TYR A 1 87 ? -3.060 -0.252 -8.934 1.00 92.06 87 TYR A N 1
ATOM 616 C CA . TYR A 1 87 ? -2.536 0.934 -9.610 1.00 92.06 87 TYR A CA 1
ATOM 617 C C . TYR A 1 87 ? -3.131 1.116 -11.015 1.00 92.06 87 TYR A C 1
ATOM 619 O O . TYR A 1 87 ? -2.819 2.089 -11.705 1.00 92.06 87 TYR A O 1
ATOM 627 N N . LYS A 1 88 ? -3.995 0.187 -11.452 1.00 87.00 88 LYS A N 1
ATOM 628 C CA . LYS A 1 88 ? -4.676 0.226 -12.750 1.00 87.00 88 LYS A CA 1
ATOM 629 C C . LYS A 1 88 ? -6.119 0.705 -12.570 1.00 87.00 88 LYS A C 1
ATOM 631 O O . LYS A 1 88 ? -6.953 0.030 -11.970 1.00 87.00 88 LYS A O 1
ATOM 636 N N . GLY A 1 89 ? -6.425 1.873 -13.136 1.00 74.06 89 GLY A N 1
ATOM 637 C CA . GLY A 1 89 ? -7.784 2.417 -13.202 1.00 74.06 89 GLY A CA 1
ATOM 638 C C . GLY A 1 89 ? -8.281 2.968 -11.865 1.00 74.06 89 GLY A C 1
ATOM 639 O O . GLY A 1 89 ? -8.035 4.130 -11.557 1.00 74.06 89 GLY A O 1
ATOM 640 N N . ASN A 1 90 ? -8.994 2.141 -11.093 1.00 74.75 90 ASN A N 1
ATOM 641 C CA . ASN A 1 90 ? -9.622 2.547 -9.834 1.00 74.75 90 ASN A CA 1
ATOM 642 C C . ASN A 1 90 ? -8.731 2.217 -8.634 1.00 74.75 90 ASN A C 1
ATOM 644 O O . ASN A 1 90 ? -8.298 1.076 -8.462 1.00 74.75 90 ASN A O 1
ATOM 648 N N . ALA A 1 91 ? -8.518 3.2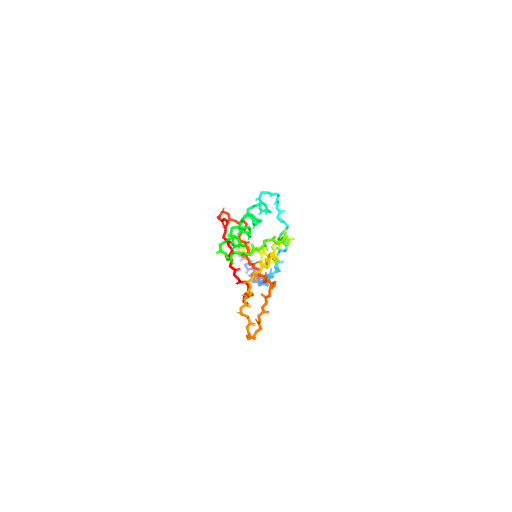16 -7.778 1.00 77.75 91 ALA A N 1
ATOM 649 C CA . ALA A 1 91 ? -7.744 3.103 -6.551 1.00 77.75 91 ALA A CA 1
ATOM 650 C C . ALA A 1 91 ? -8.506 2.282 -5.494 1.00 77.75 91 ALA A C 1
ATOM 652 O O . ALA A 1 91 ? -9.222 2.824 -4.655 1.00 77.75 91 ALA A O 1
ATOM 653 N N . GLY A 1 92 ? -8.386 0.958 -5.570 1.00 87.75 92 GLY A N 1
ATOM 654 C CA . GLY A 1 92 ? -8.963 0.018 -4.611 1.00 87.75 92 GLY A CA 1
ATOM 655 C C . GLY A 1 92 ? -7.885 -0.848 -3.972 1.00 87.75 92 GLY A C 1
ATOM 656 O O . GLY A 1 92 ? -6.988 -1.322 -4.671 1.00 87.75 92 GLY A O 1
ATOM 657 N N . CYS A 1 93 ? -7.990 -1.084 -2.662 1.00 92.06 93 CYS A N 1
ATOM 658 C CA . CYS A 1 93 ? -7.081 -1.964 -1.932 1.00 92.06 93 CYS A CA 1
ATOM 659 C C . CYS A 1 93 ? -7.823 -3.079 -1.200 1.00 92.06 93 CYS A C 1
ATOM 661 O O . CYS A 1 93 ? -8.968 -2.917 -0.779 1.00 92.06 93 CYS A O 1
ATOM 663 N N . LYS A 1 94 ? -7.143 -4.210 -1.030 1.00 87.62 94 LYS A N 1
ATOM 664 C CA . LYS A 1 94 ? -7.625 -5.380 -0.289 1.00 87.62 94 LYS A CA 1
ATOM 665 C C . LYS A 1 94 ? -6.549 -5.873 0.669 1.00 87.62 94 LYS A C 1
ATOM 667 O O . LYS A 1 94 ? -5.365 -5.721 0.392 1.00 87.62 94 LYS A O 1
ATOM 672 N N . ILE A 1 95 ? -6.951 -6.494 1.772 1.00 86.75 95 ILE A N 1
ATOM 673 C CA . ILE A 1 95 ? -6.009 -7.127 2.705 1.00 86.75 95 ILE A CA 1
ATOM 674 C C . ILE A 1 95 ? -5.321 -8.299 1.997 1.00 86.75 95 ILE A C 1
ATOM 676 O O . ILE A 1 95 ? -5.993 -9.131 1.383 1.00 86.75 95 ILE A O 1
ATOM 680 N N . LYS A 1 96 ? -3.991 -8.361 2.091 1.00 81.62 96 LYS A N 1
ATOM 681 C CA . LYS A 1 96 ? -3.193 -9.502 1.641 1.00 81.62 96 LYS A CA 1
ATOM 682 C C . LYS A 1 96 ? -3.353 -10.611 2.690 1.00 81.62 96 LYS A C 1
ATOM 684 O O . LYS A 1 96 ? -2.928 -10.440 3.832 1.00 81.62 96 LYS A O 1
ATOM 689 N N . ARG A 1 97 ? -4.082 -11.674 2.345 1.00 68.06 97 ARG A N 1
ATOM 690 C CA . ARG A 1 97 ? -4.317 -12.834 3.222 1.00 68.06 97 ARG A CA 1
ATOM 691 C C . ARG A 1 97 ? -3.291 -13.923 2.971 1.00 68.06 97 ARG A C 1
ATOM 693 O O . ARG A 1 97 ? -2.928 -14.092 1.788 1.00 68.06 97 ARG A O 1
#

Radius of gyration: 21.21 Å; chains: 1; bounding box: 21×39×77 Å

pLDDT: mean 79.22, std 17.95, range [40.69, 95.12]

Secondary structure (DSSP, 8-state):
---------------------EEPPHHHHHHHHHHHHHHHHHTT-EEEEE-SEESSSSSEEEEEEEEEEEEEETTEEEEEEEEEEE-SSS--EEE--

Sequence (97 aa):
MTKFLTVGAVVGMALALGACKTELDSKQKDTANYGGLQFANSVGGKFLSCSGTDSDGDGYVSCTAQVPGGVENQGRRLEMTEILCSYKGNAGCKIKR

Foldseek 3Di:
DDDDPPPDPPPPDDPPQQQPWDAADPLLQVLQQVLQCVVQVVQVWAWDGWPRIRRRPPQWTKGKIQHVQADDDVNDRHRIFIWIFGSPDHTHIDTDD